Protein AF-A0A820JMI6-F1 (afdb_monomer)

Organism: NCBI:txid392033

Radius of gyration: 24.52 Å; Cα contacts (8 Å, |Δi|>4): 53; chains: 1; bounding box: 56×33×86 Å

Secondary structure (DSSP, 8-state):
-----------HHHHHHHHHHHHHHHHHHHHHHHHHHHHHHT-HHHHHHHHHHHHSSTTTTSSS-TTS-TTT-S-HHHHHHHHHHHHHHHHHHHHHHSSSHHHHHHHHHHHHHHHHHHHHHHHHHHHHHHHHHHHHHHHHHHHHHHSPP---SSS----

Structure (mmCIF, N/CA/C/O backbone):
data_AF-A0A820JMI6-F1
#
_entry.id   AF-A0A820JMI6-F1
#
loop_
_atom_site.group_PDB
_atom_site.id
_atom_site.type_symbol
_atom_site.label_atom_id
_atom_site.label_alt_id
_atom_site.label_comp_id
_atom_site.label_asym_id
_atom_site.label_entity_id
_atom_site.label_seq_id
_atom_site.pdbx_PDB_ins_code
_atom_site.Cartn_x
_atom_site.Cartn_y
_atom_site.Cartn_z
_atom_site.occupancy
_atom_site.B_iso_or_equiv
_atom_site.auth_seq_id
_atom_site.auth_comp_id
_atom_site.auth_asym_id
_atom_site.auth_atom_id
_atom_site.pdbx_PDB_model_num
ATOM 1 N N . VAL A 1 1 ? 1.369 -9.834 26.278 1.00 35.47 1 VAL A N 1
ATOM 2 C CA . VAL A 1 1 ? 2.290 -10.773 25.604 1.00 35.47 1 VAL A CA 1
ATOM 3 C C . VAL A 1 1 ? 3.466 -9.942 25.129 1.00 35.47 1 VAL A C 1
ATOM 5 O O . VAL A 1 1 ? 3.288 -9.126 24.237 1.00 35.47 1 VAL A O 1
ATOM 8 N N . ASN A 1 2 ? 4.589 -10.024 25.844 1.00 41.88 2 ASN A N 1
ATOM 9 C CA . ASN A 1 2 ? 5.818 -9.293 25.540 1.00 41.88 2 ASN A CA 1
ATOM 10 C C . ASN A 1 2 ? 6.678 -10.186 24.644 1.00 41.88 2 ASN A C 1
ATOM 12 O O . ASN A 1 2 ? 7.496 -10.948 25.151 1.00 41.88 2 ASN A O 1
ATOM 16 N N . GLU A 1 3 ? 6.452 -10.137 23.335 1.00 35.41 3 GLU A N 1
ATOM 17 C CA . GLU A 1 3 ? 7.405 -10.696 22.378 1.00 35.41 3 GLU A CA 1
ATOM 18 C C . GLU A 1 3 ? 8.450 -9.626 22.036 1.00 35.41 3 GLU A C 1
ATOM 20 O O . GLU A 1 3 ? 8.090 -8.458 21.848 1.00 35.41 3 GLU A O 1
ATOM 25 N N . PRO A 1 4 ? 9.748 -9.976 21.997 1.00 38.25 4 PRO A N 1
ATOM 26 C CA . PRO A 1 4 ? 10.779 -9.045 21.574 1.00 38.25 4 PRO A CA 1
ATOM 27 C C . PRO A 1 4 ? 10.515 -8.644 20.121 1.00 38.25 4 PRO A C 1
ATOM 29 O O . PRO A 1 4 ? 10.333 -9.495 19.253 1.00 38.25 4 PRO A O 1
ATOM 32 N N . LEU A 1 5 ? 10.498 -7.334 19.868 1.00 39.47 5 LEU A N 1
ATOM 33 C CA . LEU A 1 5 ? 10.429 -6.755 18.529 1.00 39.47 5 LEU A CA 1
ATOM 34 C C . LEU A 1 5 ? 11.643 -7.239 17.726 1.00 39.47 5 LEU A C 1
ATOM 36 O O . LEU A 1 5 ? 12.725 -6.658 17.815 1.00 39.47 5 LEU A O 1
ATOM 40 N N . ILE A 1 6 ? 11.476 -8.306 16.945 1.00 42.97 6 ILE A N 1
ATOM 41 C CA . ILE A 1 6 ? 12.418 -8.657 15.885 1.00 42.97 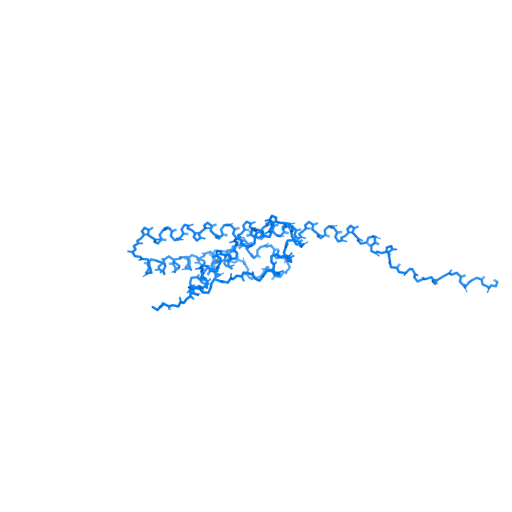6 ILE A CA 1
ATOM 42 C C . ILE A 1 6 ? 12.243 -7.571 14.830 1.00 42.97 6 ILE A C 1
ATOM 44 O O . ILE A 1 6 ? 11.337 -7.633 14.006 1.00 42.97 6 ILE A O 1
ATOM 48 N N . ILE A 1 7 ? 13.065 -6.526 14.911 1.00 45.56 7 ILE A N 1
ATOM 49 C CA . ILE A 1 7 ? 13.208 -5.551 13.833 1.00 45.56 7 ILE A CA 1
ATOM 50 C C . ILE A 1 7 ? 13.792 -6.347 12.663 1.00 45.56 7 ILE A C 1
ATOM 52 O O . ILE A 1 7 ? 14.927 -6.819 12.791 1.00 45.56 7 ILE A O 1
ATOM 56 N N . PRO A 1 8 ? 13.070 -6.549 11.548 1.00 49.84 8 PRO A N 1
ATOM 57 C CA . PRO A 1 8 ? 13.671 -7.160 10.381 1.00 49.84 8 PRO A CA 1
ATOM 58 C C . PRO A 1 8 ? 14.707 -6.156 9.884 1.00 49.84 8 PRO A C 1
ATOM 60 O O . PRO A 1 8 ? 14.383 -5.096 9.358 1.00 49.84 8 PRO A O 1
ATOM 63 N N . VAL A 1 9 ? 15.983 -6.433 10.132 1.00 52.75 9 VAL A N 1
ATOM 64 C CA . VAL A 1 9 ? 17.047 -5.710 9.447 1.00 52.75 9 VAL A CA 1
ATOM 65 C C . VAL A 1 9 ? 16.964 -6.204 8.005 1.00 52.75 9 VAL A C 1
ATOM 67 O O . VAL A 1 9 ? 17.171 -7.401 7.785 1.00 52.75 9 VAL A O 1
ATOM 70 N N . PRO A 1 10 ? 16.618 -5.352 7.022 1.00 57.59 10 PRO A N 1
ATOM 71 C CA . PRO A 1 10 ? 16.649 -5.778 5.636 1.00 57.59 10 PRO A CA 1
ATOM 72 C C . PRO A 1 10 ? 18.071 -6.273 5.371 1.00 57.59 10 PRO A C 1
ATOM 74 O O . PRO A 1 10 ? 19.021 -5.572 5.740 1.00 57.59 10 PRO A O 1
ATOM 77 N N . PRO A 1 11 ? 18.246 -7.489 4.824 1.00 63.56 11 PRO A N 1
ATOM 78 C CA . PRO A 1 11 ? 19.570 -8.063 4.675 1.00 63.56 11 PRO A CA 1
ATOM 79 C C . PRO A 1 11 ? 20.427 -7.062 3.903 1.00 63.56 11 PRO A C 1
ATOM 81 O O . PRO A 1 11 ? 19.981 -6.541 2.884 1.00 63.56 11 PRO A O 1
ATOM 84 N N . ILE A 1 12 ? 21.628 -6.755 4.401 1.00 62.31 12 ILE A N 1
ATOM 85 C CA . ILE A 1 12 ? 22.544 -5.746 3.827 1.00 62.31 12 ILE A CA 1
ATOM 86 C C . ILE A 1 12 ? 22.691 -5.932 2.304 1.00 62.31 12 ILE A C 1
ATOM 88 O O . ILE A 1 12 ? 22.721 -4.964 1.545 1.00 62.31 12 ILE A O 1
ATOM 92 N N . ASN A 1 13 ? 22.643 -7.185 1.853 1.00 67.50 13 ASN A N 1
ATOM 93 C CA . ASN A 1 13 ? 22.692 -7.583 0.449 1.00 67.50 13 ASN A CA 1
ATOM 94 C C . ASN A 1 13 ? 21.520 -7.046 -0.396 1.00 67.50 13 ASN A C 1
ATOM 96 O O . ASN A 1 13 ? 21.706 -6.771 -1.577 1.00 67.50 13 ASN A O 1
ATOM 100 N N . LEU A 1 14 ? 20.329 -6.865 0.182 1.00 68.69 14 LEU A N 1
ATOM 101 C CA . LEU A 1 14 ? 19.143 -6.336 -0.499 1.00 68.69 14 LEU A CA 1
ATOM 102 C C . LEU A 1 14 ? 19.307 -4.850 -0.829 1.00 68.69 14 LEU A C 1
ATOM 104 O O . LEU A 1 14 ? 19.027 -4.438 -1.948 1.00 68.69 14 LEU A O 1
ATOM 108 N N . VAL A 1 15 ? 19.806 -4.059 0.126 1.00 71.56 15 VAL A N 1
ATOM 109 C CA . VAL A 1 15 ? 20.026 -2.616 -0.062 1.00 71.56 15 VAL A CA 1
ATOM 110 C C . VAL A 1 15 ? 21.100 -2.377 -1.119 1.00 71.56 15 VAL A C 1
ATOM 112 O O . VAL A 1 15 ? 20.908 -1.553 -2.010 1.00 71.56 15 VAL A O 1
ATOM 115 N N . VAL A 1 16 ? 22.195 -3.138 -1.062 1.00 75.50 16 VAL A N 1
ATOM 116 C CA . VAL A 1 16 ? 23.271 -3.085 -2.063 1.00 75.50 16 VAL A CA 1
ATOM 117 C C . VAL A 1 16 ? 22.749 -3.483 -3.446 1.00 75.50 16 VAL A C 1
ATOM 119 O O . VAL A 1 16 ? 22.980 -2.768 -4.416 1.00 75.50 16 VAL A O 1
ATOM 122 N N . SER A 1 17 ? 21.980 -4.572 -3.537 1.00 78.25 17 SER A N 1
ATOM 123 C CA . SER A 1 17 ? 21.410 -5.036 -4.809 1.00 78.25 17 SER A CA 1
ATOM 124 C C . SER A 1 17 ? 20.453 -4.012 -5.415 1.00 78.25 17 SER A C 1
ATOM 126 O O . SER A 1 17 ? 20.558 -3.696 -6.595 1.00 78.25 17 SER A O 1
ATOM 128 N N . TRP A 1 18 ? 19.545 -3.449 -4.615 1.00 78.88 18 TRP A N 1
ATOM 129 C CA . TRP A 1 18 ? 18.629 -2.412 -5.088 1.00 78.88 18 TRP A CA 1
ATOM 130 C C . TRP A 1 18 ? 19.369 -1.159 -5.526 1.00 78.88 18 TRP A C 1
ATOM 132 O O . TRP A 1 18 ? 19.045 -0.615 -6.575 1.00 78.88 18 TRP A O 1
ATOM 142 N N . THR A 1 19 ? 20.396 -0.744 -4.785 1.00 81.56 19 THR A N 1
ATOM 143 C CA . THR A 1 19 ? 21.169 0.457 -5.123 1.00 81.56 19 THR A CA 1
ATOM 144 C C . THR A 1 19 ? 21.888 0.292 -6.456 1.00 81.56 19 THR A C 1
ATOM 146 O O . THR A 1 19 ? 21.884 1.214 -7.267 1.00 81.56 19 THR A O 1
ATOM 149 N N . ASN A 1 20 ? 22.437 -0.897 -6.710 1.00 78.94 20 ASN A N 1
ATOM 150 C CA . ASN A 1 20 ? 23.115 -1.208 -7.965 1.00 78.94 20 ASN A CA 1
ATOM 151 C C . ASN A 1 20 ? 22.156 -1.267 -9.163 1.00 78.94 20 ASN A C 1
ATOM 153 O O . ASN A 1 20 ? 22.565 -0.943 -10.272 1.00 78.94 20 ASN A O 1
ATOM 157 N N . ILE A 1 21 ? 20.904 -1.689 -8.953 1.00 77.75 21 ILE A N 1
ATOM 158 C CA . ILE A 1 21 ? 19.931 -1.900 -10.037 1.00 77.75 21 ILE A CA 1
ATOM 159 C C . ILE A 1 21 ? 19.083 -0.650 -10.294 1.00 77.75 21 ILE A C 1
ATOM 161 O O . ILE A 1 21 ? 18.843 -0.306 -11.440 1.00 77.75 21 ILE A O 1
ATOM 165 N N . LEU A 1 22 ? 18.603 0.011 -9.240 1.00 77.69 22 LEU A N 1
ATOM 166 C CA . LEU A 1 22 ? 17.586 1.068 -9.298 1.00 77.69 22 LEU A CA 1
ATOM 167 C C . LEU A 1 22 ? 18.138 2.457 -8.938 1.00 77.69 22 LEU A C 1
ATOM 169 O O . LEU A 1 22 ? 17.403 3.444 -8.972 1.00 77.69 22 LEU A O 1
ATOM 173 N N . GLY A 1 23 ? 19.409 2.537 -8.540 1.00 82.75 23 GLY A N 1
ATOM 174 C CA . GLY A 1 23 ? 20.021 3.746 -8.000 1.00 82.75 23 GLY A CA 1
ATOM 175 C C . GLY A 1 23 ? 19.684 3.999 -6.525 1.00 82.75 23 GLY A C 1
ATOM 176 O O . GLY A 1 23 ? 18.805 3.371 -5.923 1.00 82.75 23 GLY A O 1
ATOM 177 N N . ILE A 1 24 ? 20.412 4.945 -5.927 1.00 82.12 24 ILE A N 1
ATOM 178 C CA . ILE A 1 24 ? 20.352 5.262 -4.488 1.00 82.12 24 ILE A CA 1
ATOM 179 C C . ILE A 1 24 ? 18.962 5.782 -4.095 1.00 82.12 24 ILE A C 1
ATOM 181 O O . ILE A 1 24 ? 18.353 5.271 -3.156 1.00 82.12 24 ILE A O 1
ATOM 185 N N . GLU A 1 25 ? 18.417 6.738 -4.852 1.00 80.50 25 GLU A N 1
ATOM 186 C CA . GLU A 1 25 ? 17.148 7.400 -4.521 1.00 80.50 25 GLU A CA 1
ATOM 187 C C . GLU A 1 25 ? 15.962 6.418 -4.475 1.00 80.50 25 GLU A C 1
ATOM 189 O O . GLU A 1 25 ? 15.176 6.408 -3.523 1.00 80.50 25 GLU A O 1
ATOM 194 N N . MET A 1 26 ? 15.834 5.545 -5.479 1.00 81.06 26 MET A N 1
ATOM 195 C CA . MET A 1 26 ? 14.748 4.561 -5.524 1.00 81.06 26 MET A CA 1
ATOM 196 C C . MET A 1 26 ? 14.887 3.525 -4.402 1.00 81.06 26 MET A C 1
ATOM 198 O O . MET A 1 26 ? 13.898 3.133 -3.777 1.00 81.06 26 MET A O 1
ATOM 202 N N . SER A 1 27 ? 16.121 3.119 -4.109 1.00 82.44 27 SER A N 1
ATOM 203 C CA . SER A 1 27 ? 16.432 2.144 -3.063 1.00 82.44 27 SER A CA 1
ATOM 204 C C . SER A 1 27 ? 16.074 2.658 -1.673 1.00 82.44 27 SER A C 1
ATOM 206 O O . SER A 1 27 ? 15.468 1.929 -0.885 1.00 82.44 27 SER A O 1
ATOM 208 N N . GLU A 1 28 ? 16.354 3.929 -1.381 1.00 83.06 28 GLU A N 1
ATOM 209 C CA . GLU A 1 28 ? 15.946 4.570 -0.128 1.00 83.06 28 GLU A CA 1
ATOM 210 C C . GLU A 1 28 ? 14.421 4.618 0.025 1.00 83.06 28 GLU A C 1
ATOM 212 O O . GLU A 1 28 ? 13.882 4.338 1.104 1.00 83.06 28 GLU A O 1
ATOM 217 N N . ARG A 1 29 ? 13.697 4.922 -1.059 1.00 82.00 29 ARG A N 1
ATOM 218 C CA . ARG A 1 29 ? 12.227 4.950 -1.055 1.00 82.00 29 ARG A CA 1
ATOM 219 C C . ARG A 1 29 ? 11.627 3.558 -0.833 1.00 82.00 29 ARG A C 1
ATOM 221 O O . ARG A 1 29 ? 10.688 3.412 -0.046 1.00 82.00 29 ARG A O 1
ATOM 228 N N . LEU A 1 30 ? 12.190 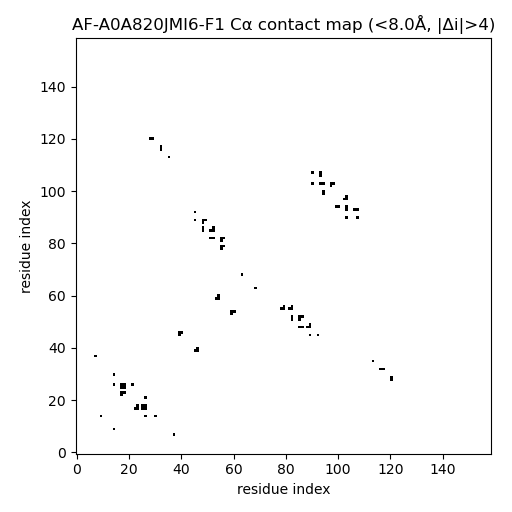2.524 -1.459 1.00 82.44 30 LEU A N 1
ATOM 229 C CA . LEU A 1 30 ? 11.789 1.129 -1.245 1.00 82.44 30 LEU A CA 1
ATOM 230 C C . LEU A 1 30 ? 12.071 0.662 0.185 1.00 82.44 30 LEU A C 1
ATOM 232 O O . LEU A 1 30 ? 11.211 0.051 0.821 1.00 82.44 30 LEU A O 1
ATOM 236 N N . LEU A 1 31 ? 13.234 1.019 0.730 1.00 83.12 31 LEU A N 1
ATOM 237 C CA . LEU A 1 31 ? 13.597 0.725 2.113 1.00 83.12 31 LEU A CA 1
ATOM 238 C C . LEU A 1 31 ? 12.620 1.378 3.100 1.00 83.12 31 LEU A C 1
ATOM 240 O O . LEU A 1 31 ? 12.161 0.740 4.050 1.00 83.12 31 LEU A O 1
ATOM 244 N N . LYS A 1 32 ? 12.259 2.643 2.858 1.00 81.75 32 LYS A N 1
ATOM 245 C CA . LYS A 1 32 ? 11.260 3.363 3.654 1.00 81.75 32 LYS A CA 1
ATOM 246 C C . LYS A 1 32 ? 9.888 2.696 3.567 1.00 81.75 32 LYS A C 1
ATOM 248 O O . LYS A 1 32 ? 9.236 2.548 4.596 1.00 81.75 32 LYS A O 1
ATOM 253 N N . ARG A 1 33 ? 9.460 2.254 2.378 1.00 80.25 33 ARG A N 1
ATOM 254 C CA . ARG A 1 33 ? 8.209 1.498 2.204 1.00 80.25 33 ARG A CA 1
ATOM 255 C C 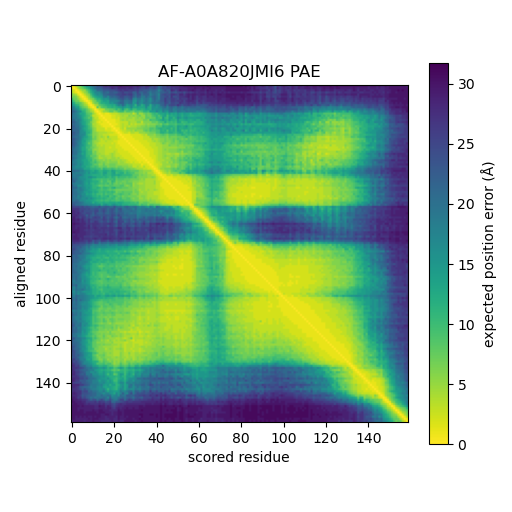. ARG A 1 33 ? 8.215 0.206 3.025 1.00 80.25 33 ARG A C 1
ATOM 257 O O . ARG A 1 33 ? 7.247 -0.029 3.744 1.00 80.25 33 ARG A O 1
ATOM 264 N N . ASN A 1 34 ? 9.285 -0.589 2.963 1.00 77.94 34 ASN A N 1
ATOM 265 C CA . ASN A 1 34 ? 9.391 -1.846 3.713 1.00 77.94 34 ASN A CA 1
ATOM 266 C C . ASN A 1 34 ? 9.291 -1.625 5.223 1.00 77.94 34 ASN A C 1
ATOM 268 O O . ASN A 1 34 ? 8.460 -2.254 5.870 1.00 77.94 34 ASN A O 1
ATOM 272 N N . LYS A 1 35 ? 10.029 -0.646 5.759 1.00 78.81 35 LYS A N 1
ATOM 273 C CA . LYS A 1 35 ? 9.951 -0.276 7.182 1.00 78.81 35 LYS A CA 1
ATOM 274 C C . LYS A 1 35 ? 8.546 0.125 7.628 1.00 78.81 35 LYS A C 1
ATOM 276 O O . LYS A 1 35 ? 8.214 -0.017 8.801 1.00 78.81 35 LYS A O 1
ATOM 281 N N . ILE A 1 36 ? 7.734 0.683 6.729 1.00 73.00 36 ILE A N 1
ATOM 282 C CA . ILE A 1 36 ? 6.343 1.018 7.042 1.00 73.00 36 ILE A CA 1
ATOM 283 C C . ILE A 1 36 ? 5.463 -0.235 6.980 1.00 73.00 36 ILE A C 1
ATOM 285 O O . ILE A 1 36 ? 4.674 -0.443 7.893 1.00 73.00 36 ILE A O 1
ATOM 289 N N . ILE A 1 37 ? 5.619 -1.096 5.966 1.00 72.69 37 ILE A N 1
ATOM 290 C CA . ILE A 1 37 ? 4.878 -2.368 5.858 1.00 72.69 37 ILE A CA 1
ATOM 291 C C . ILE A 1 37 ? 5.108 -3.240 7.093 1.00 72.69 37 ILE A C 1
ATOM 293 O O . ILE A 1 37 ? 4.150 -3.777 7.644 1.00 72.69 37 ILE A O 1
ATOM 297 N N . GLU A 1 38 ? 6.351 -3.331 7.562 1.00 73.56 38 GLU A N 1
ATOM 298 C CA . GLU A 1 38 ? 6.734 -4.106 8.745 1.00 73.56 38 GLU A CA 1
ATOM 299 C C . GLU A 1 38 ? 5.951 -3.711 10.002 1.00 73.56 38 GLU A C 1
ATOM 301 O O . GLU A 1 38 ? 5.631 -4.570 10.818 1.00 73.56 38 GLU A O 1
ATOM 306 N N . GLN A 1 39 ? 5.542 -2.445 10.129 1.00 71.75 39 GLN A N 1
ATOM 307 C CA . GLN A 1 39 ? 4.726 -1.979 11.260 1.00 71.75 39 GLN A CA 1
ATOM 308 C C . GLN A 1 39 ? 3.315 -2.578 11.257 1.00 71.75 39 GLN A C 1
ATOM 310 O O . GLN A 1 39 ? 2.679 -2.650 12.307 1.00 71.75 39 GLN A O 1
ATOM 315 N N . TYR A 1 40 ? 2.828 -3.015 10.095 1.00 68.19 40 TYR A N 1
ATOM 316 C CA . TYR A 1 40 ? 1.504 -3.606 9.919 1.00 68.19 40 TYR A CA 1
ATOM 317 C C . TYR A 1 40 ? 1.537 -5.139 9.826 1.00 68.19 40 TYR A C 1
ATOM 319 O O . TYR A 1 40 ? 0.480 -5.758 9.913 1.00 68.19 40 TYR A O 1
ATOM 327 N N . ILE A 1 41 ? 2.718 -5.768 9.711 1.00 65.75 41 ILE A N 1
ATOM 328 C CA . ILE A 1 41 ? 2.869 -7.241 9.708 1.00 65.75 41 ILE A CA 1
ATOM 329 C C . ILE A 1 41 ? 2.335 -7.857 11.008 1.00 65.75 41 ILE A C 1
ATOM 331 O O . ILE A 1 41 ? 1.778 -8.953 10.994 1.00 65.75 41 ILE A O 1
ATOM 335 N N . PHE A 1 42 ? 2.449 -7.131 12.122 1.00 69.00 42 PHE A N 1
ATOM 336 C CA . PHE A 1 42 ? 2.001 -7.591 13.436 1.00 69.00 42 PHE A CA 1
ATOM 337 C C . PHE A 1 42 ? 0.472 -7.672 13.579 1.00 69.00 42 PHE A C 1
ATOM 339 O O . PHE A 1 42 ? -0.010 -8.343 14.491 1.00 69.00 42 PHE A O 1
ATOM 346 N N . ASP A 1 43 ? -0.298 -7.038 12.685 1.00 80.56 43 ASP A N 1
ATOM 347 C CA . ASP A 1 43 ? -1.751 -7.211 12.615 1.00 80.56 43 ASP A CA 1
ATOM 348 C C . ASP A 1 43 ? -2.161 -7.791 11.246 1.00 80.56 43 ASP A C 1
ATOM 350 O O . ASP A 1 43 ? -2.463 -7.054 10.296 1.00 80.56 43 ASP A O 1
ATOM 354 N N . PRO A 1 44 ? -2.204 -9.132 11.120 1.00 82.75 44 PRO A N 1
ATOM 355 C CA . PRO A 1 44 ? -2.504 -9.788 9.853 1.00 82.75 44 PRO A CA 1
ATOM 356 C C . PRO A 1 44 ? -3.934 -9.522 9.369 1.00 82.75 44 PRO A C 1
ATOM 358 O O . PRO A 1 44 ? -4.215 -9.716 8.187 1.00 82.75 44 PRO A O 1
ATOM 361 N N . VAL A 1 45 ? -4.851 -9.095 10.245 1.00 87.81 45 VAL A N 1
ATOM 362 C CA . VAL A 1 45 ? -6.223 -8.758 9.845 1.00 87.81 45 VAL A CA 1
ATOM 363 C C . VAL A 1 45 ? -6.229 -7.422 9.118 1.00 87.81 45 VAL A C 1
ATOM 365 O O . VAL A 1 45 ? -6.779 -7.339 8.021 1.00 87.81 45 VAL A O 1
ATOM 368 N N . ILE A 1 46 ? -5.561 -6.408 9.677 1.00 86.62 46 ILE A N 1
ATOM 369 C CA . ILE A 1 46 ? -5.410 -5.097 9.030 1.00 86.62 46 ILE A CA 1
ATOM 370 C C . ILE A 1 46 ? -4.760 -5.262 7.657 1.00 86.62 46 ILE A C 1
ATOM 372 O O . ILE A 1 46 ? -5.288 -4.755 6.667 1.00 86.62 46 ILE A O 1
ATOM 376 N N . LEU A 1 47 ? -3.672 -6.034 7.576 1.00 85.25 47 LEU A N 1
ATOM 377 C CA . LEU A 1 47 ? -2.973 -6.278 6.317 1.00 85.25 47 LEU A CA 1
ATOM 378 C C . LEU A 1 47 ? -3.879 -6.942 5.267 1.00 85.25 47 LEU A C 1
ATOM 380 O O . LEU A 1 47 ? -3.943 -6.471 4.133 1.00 85.25 47 LEU A O 1
ATOM 384 N N . LYS A 1 48 ? -4.621 -7.994 5.637 1.00 88.44 48 LYS A N 1
ATOM 385 C CA . LYS A 1 48 ? -5.555 -8.679 4.724 1.00 88.44 48 LYS A CA 1
ATOM 386 C C . LYS A 1 48 ? -6.636 -7.739 4.198 1.00 88.44 48 LYS A C 1
ATOM 388 O O . LYS A 1 48 ? -6.891 -7.722 2.998 1.00 88.44 48 LYS A O 1
ATOM 393 N N . VAL A 1 49 ? -7.250 -6.945 5.075 1.00 89.12 49 VAL A N 1
ATOM 394 C CA . VAL A 1 49 ? -8.310 -6.009 4.677 1.00 89.12 49 VAL A CA 1
ATOM 395 C C . VAL A 1 49 ? -7.757 -4.924 3.750 1.00 89.12 49 VAL A C 1
ATOM 397 O O . VAL A 1 49 ? -8.373 -4.630 2.728 1.00 89.12 49 VAL A O 1
ATOM 400 N N . ILE A 1 50 ? -6.566 -4.389 4.036 1.00 87.25 50 ILE A N 1
ATOM 401 C CA . ILE A 1 50 ? -5.883 -3.429 3.157 1.00 87.25 50 ILE A CA 1
ATOM 402 C C . ILE A 1 50 ? -5.618 -4.030 1.775 1.00 87.25 50 ILE A C 1
ATOM 404 O O . ILE A 1 50 ? -5.882 -3.373 0.772 1.00 87.25 50 ILE A O 1
ATOM 408 N N . LEU A 1 51 ? -5.112 -5.264 1.701 1.00 85.00 51 LEU A N 1
ATOM 409 C CA . LEU A 1 51 ? -4.830 -5.922 0.424 1.00 85.00 51 LEU A CA 1
ATOM 410 C C . LEU A 1 51 ? -6.101 -6.102 -0.412 1.00 85.00 51 LEU A C 1
ATOM 412 O O . LEU A 1 51 ? -6.077 -5.826 -1.607 1.00 85.00 51 LEU A O 1
ATOM 416 N N . ILE A 1 52 ? -7.220 -6.481 0.212 1.00 87.56 52 ILE A N 1
ATOM 417 C CA . ILE A 1 52 ? -8.515 -6.578 -0.477 1.00 87.56 52 ILE A CA 1
ATOM 418 C C . ILE A 1 52 ? -8.954 -5.204 -0.999 1.00 87.56 52 ILE A C 1
ATOM 420 O O . ILE A 1 52 ? -9.307 -5.080 -2.170 1.00 87.56 52 ILE A O 1
ATOM 424 N N . ILE A 1 53 ? -8.881 -4.155 -0.168 1.00 87.94 53 ILE A N 1
ATOM 425 C CA . ILE A 1 53 ? -9.203 -2.779 -0.586 1.00 87.94 53 ILE A CA 1
ATOM 426 C C . ILE A 1 53 ? -8.327 -2.354 -1.770 1.00 87.94 53 ILE A C 1
ATOM 428 O O . ILE A 1 53 ? -8.828 -1.723 -2.700 1.00 87.94 53 ILE A O 1
ATOM 432 N N . LEU A 1 54 ? -7.036 -2.698 -1.759 1.00 82.31 54 LEU A N 1
ATOM 433 C CA . LEU A 1 54 ? -6.087 -2.373 -2.825 1.00 82.31 54 LEU A CA 1
ATOM 434 C C . LEU A 1 54 ? -6.359 -3.139 -4.122 1.00 82.31 54 LEU A C 1
ATOM 436 O O . LEU A 1 54 ? -6.214 -2.553 -5.191 1.00 82.31 54 LEU A O 1
ATOM 440 N N . VAL A 1 55 ? -6.755 -4.410 -4.052 1.00 81.19 55 VAL A N 1
ATOM 441 C CA . VAL A 1 55 ? -7.145 -5.201 -5.233 1.00 81.19 55 VAL A CA 1
ATOM 442 C C . VAL A 1 55 ? -8.414 -4.630 -5.865 1.00 81.19 55 VAL A C 1
ATOM 444 O O . VAL A 1 55 ? -8.477 -4.460 -7.078 1.00 81.19 55 VAL A O 1
ATOM 447 N N . LEU A 1 56 ? -9.396 -4.254 -5.040 1.00 79.19 56 LEU A N 1
ATOM 448 C CA . LEU A 1 56 ? -10.640 -3.625 -5.496 1.00 79.19 56 LEU A CA 1
ATOM 449 C C . LEU A 1 56 ? -10.456 -2.150 -5.903 1.00 79.19 56 LEU A C 1
ATOM 451 O O . LEU A 1 56 ? -11.367 -1.546 -6.466 1.00 79.19 56 LEU A O 1
ATOM 455 N N . SER A 1 57 ? -9.290 -1.552 -5.639 1.00 77.06 57 SER A N 1
ATOM 456 C CA . SER A 1 57 ? -8.977 -0.194 -6.083 1.00 77.06 57 SER A CA 1
ATOM 457 C C . SER A 1 57 ? -8.618 -0.208 -7.566 1.00 77.06 57 SER A C 1
ATOM 459 O O . SER A 1 57 ? -7.629 -0.811 -7.981 1.00 77.06 57 SER A O 1
ATOM 461 N N . SER A 1 58 ? -9.388 0.529 -8.364 1.00 62.44 58 SER A N 1
ATOM 462 C CA . SER A 1 58 ? -9.311 0.562 -9.831 1.00 62.44 58 SER A CA 1
ATOM 463 C C . SER A 1 58 ? -7.928 0.876 -10.425 1.00 62.44 58 SER A C 1
ATOM 465 O O . SER A 1 58 ? -7.711 0.605 -11.600 1.00 62.44 58 SER A O 1
ATOM 467 N N . GLY A 1 59 ? -6.995 1.447 -9.656 1.00 59.00 59 GLY A N 1
ATOM 468 C CA . GLY A 1 59 ? -5.644 1.776 -10.125 1.00 59.00 59 GLY A CA 1
ATOM 469 C C . GLY A 1 59 ? -4.736 0.565 -10.375 1.00 59.00 59 GLY A C 1
ATOM 470 O O . GLY A 1 59 ? -3.907 0.626 -11.272 1.00 59.00 59 GLY A O 1
ATOM 471 N N . ASN A 1 60 ? -4.915 -0.543 -9.646 1.00 53.00 60 ASN A N 1
ATOM 472 C CA . ASN A 1 60 ? -4.012 -1.702 -9.739 1.00 53.00 60 ASN A CA 1
ATOM 473 C C . ASN A 1 60 ? -4.392 -2.701 -10.848 1.00 53.00 60 ASN A C 1
ATOM 475 O O . ASN A 1 60 ? -3.551 -3.485 -11.271 1.00 53.00 60 ASN A O 1
ATOM 479 N N . CYS A 1 61 ? -5.641 -2.684 -11.327 1.00 49.25 61 CYS A N 1
ATOM 480 C CA . CYS A 1 61 ? -6.131 -3.649 -12.324 1.00 49.25 61 CYS A CA 1
ATOM 481 C C . CYS A 1 61 ? -6.212 -3.086 -13.754 1.00 49.25 61 CYS A C 1
ATOM 483 O O . CYS A 1 61 ? -6.451 -3.842 -14.687 1.00 49.25 61 CYS A O 1
ATOM 485 N N . ARG A 1 62 ? -6.038 -1.769 -13.948 1.00 50.62 62 ARG A N 1
ATOM 486 C CA . ARG A 1 62 ? -6.269 -1.092 -15.243 1.00 50.62 62 ARG A CA 1
ATOM 487 C C . ARG A 1 62 ? -5.024 -0.906 -16.119 1.00 50.62 62 ARG A C 1
ATOM 489 O O . ARG A 1 62 ? -5.175 -0.513 -17.267 1.00 50.62 62 ARG A O 1
ATOM 496 N N . ASN A 1 63 ? -3.829 -1.181 -15.593 1.00 49.75 63 ASN A N 1
ATOM 497 C CA . ASN A 1 63 ? -2.554 -1.073 -16.323 1.00 49.75 63 ASN A CA 1
ATOM 498 C C . ASN A 1 63 ? -2.027 -2.421 -16.848 1.00 49.75 63 ASN A C 1
ATOM 500 O O . ASN A 1 63 ? -0.919 -2.479 -17.374 1.00 49.75 63 ASN A O 1
ATOM 504 N N . ILE A 1 64 ? -2.789 -3.504 -16.687 1.00 52.47 64 ILE A N 1
ATOM 505 C CA . ILE A 1 64 ? -2.443 -4.817 -17.238 1.00 52.47 64 ILE A CA 1
ATOM 506 C C . ILE A 1 64 ? -2.990 -4.853 -18.663 1.00 52.47 64 ILE A C 1
ATOM 508 O O . ILE A 1 64 ? -4.153 -4.507 -18.872 1.00 52.47 64 ILE A O 1
ATOM 512 N N . ASP A 1 65 ? -2.129 -5.199 -19.622 1.00 50.41 65 ASP A N 1
ATOM 513 C CA . ASP A 1 65 ? -2.399 -5.164 -21.058 1.00 50.41 65 ASP A CA 1
ATOM 514 C C . ASP A 1 65 ? -3.820 -5.633 -21.415 1.00 50.41 65 ASP A C 1
ATOM 516 O O . ASP A 1 65 ? -4.318 -6.657 -20.945 1.00 50.41 65 ASP A O 1
ATOM 520 N N . TYR A 1 66 ? -4.451 -4.833 -22.274 1.00 49.69 66 TYR A N 1
ATOM 521 C CA . TYR A 1 66 ? -5.875 -4.743 -22.631 1.00 49.69 66 TYR A CA 1
ATOM 522 C C . TYR A 1 66 ? -6.558 -6.032 -23.139 1.00 49.69 66 TYR A C 1
ATOM 524 O O . TYR A 1 66 ? -7.698 -5.976 -23.600 1.00 49.69 66 TYR A O 1
ATOM 532 N N . ILE A 1 67 ? -5.876 -7.178 -23.126 1.00 52.94 67 ILE A N 1
ATOM 533 C CA . ILE A 1 67 ? -6.286 -8.386 -23.849 1.00 52.94 67 ILE A CA 1
ATOM 534 C C . ILE A 1 67 ? -7.042 -9.376 -22.943 1.00 52.94 67 ILE A C 1
ATOM 536 O O . ILE A 1 67 ? -7.975 -10.005 -23.429 1.00 52.94 67 ILE A O 1
ATOM 540 N N . ASP A 1 68 ? -6.764 -9.429 -21.631 1.00 50.38 68 ASP A N 1
ATOM 541 C CA . ASP A 1 68 ? -7.342 -10.464 -20.740 1.00 50.38 68 ASP A CA 1
ATOM 542 C C . ASP A 1 68 ? -8.335 -9.966 -19.666 1.00 50.38 68 ASP A C 1
ATOM 544 O O . ASP A 1 68 ? -9.015 -10.772 -19.034 1.00 50.38 68 ASP A O 1
ATOM 548 N N . MET A 1 69 ? -8.479 -8.653 -19.445 1.00 51.88 69 MET A N 1
ATOM 549 C CA . MET A 1 69 ? -9.332 -8.118 -18.358 1.00 51.88 69 MET A CA 1
ATOM 550 C C . MET A 1 69 ? -10.744 -7.687 -18.781 1.00 51.88 69 MET A C 1
ATOM 552 O O . MET A 1 69 ? -11.56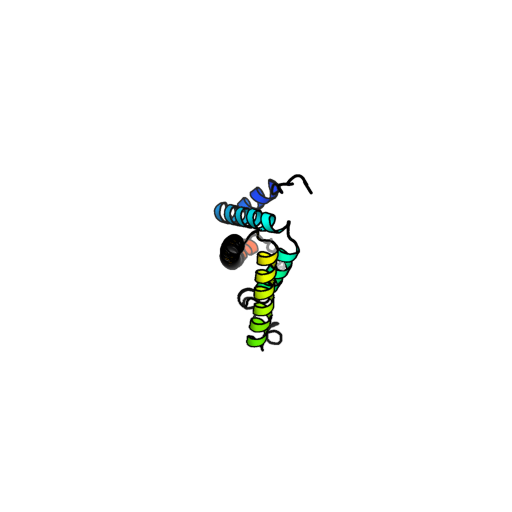6 -7.358 -17.921 1.00 51.88 69 MET A O 1
ATOM 556 N N . ASN A 1 70 ? -11.065 -7.737 -20.078 1.00 47.88 70 ASN A N 1
ATOM 557 C CA . ASN A 1 70 ? -12.324 -7.226 -20.645 1.00 47.88 70 ASN A CA 1
ATOM 558 C C . ASN A 1 70 ? -13.592 -8.005 -20.232 1.00 47.88 70 ASN A C 1
ATOM 560 O O . ASN A 1 70 ? -14.659 -7.722 -20.757 1.00 47.88 70 ASN A O 1
ATOM 564 N N . GLN A 1 71 ? -13.504 -8.982 -19.322 1.00 50.56 71 GLN A N 1
ATOM 565 C CA . GLN A 1 71 ? -14.671 -9.721 -18.812 1.00 50.56 71 GLN A CA 1
ATOM 566 C C . GLN A 1 71 ? -14.817 -9.711 -17.282 1.00 50.56 71 GLN A C 1
ATOM 568 O O . GLN A 1 71 ? -15.888 -10.031 -16.775 1.00 50.56 71 GLN A O 1
ATOM 573 N N . ILE A 1 72 ? -13.782 -9.336 -16.519 1.00 52.53 72 ILE A N 1
ATOM 574 C CA . ILE A 1 72 ? -13.830 -9.372 -15.042 1.00 52.53 72 ILE A CA 1
ATOM 575 C C . ILE A 1 72 ? -14.278 -8.017 -14.456 1.00 52.53 72 ILE A C 1
ATOM 577 O O . ILE A 1 72 ? -14.760 -7.953 -13.325 1.00 52.53 72 ILE A O 1
ATOM 581 N N . CYS A 1 73 ? -14.163 -6.924 -15.219 1.00 54.94 73 CYS A N 1
ATOM 582 C CA . CYS A 1 73 ? -14.310 -5.551 -14.720 1.00 54.94 73 CYS A CA 1
ATOM 583 C C . CYS A 1 73 ? -15.493 -4.746 -15.295 1.00 54.94 73 CYS A C 1
ATOM 585 O O . CYS A 1 73 ? -15.485 -3.519 -15.178 1.00 54.94 73 CYS A O 1
ATOM 587 N N . ASP A 1 74 ? -16.518 -5.389 -15.860 1.00 59.97 74 ASP A N 1
ATOM 588 C CA . ASP A 1 74 ? -17.653 -4.667 -16.463 1.00 59.97 74 ASP A CA 1
ATOM 589 C C . ASP A 1 74 ? -18.535 -3.935 -15.433 1.00 59.97 74 ASP A C 1
ATOM 591 O O . ASP A 1 74 ? -19.083 -2.873 -15.730 1.00 59.97 74 ASP A O 1
ATOM 595 N N . ASP A 1 75 ? -18.617 -4.424 -14.188 1.00 72.19 75 ASP A N 1
ATOM 596 C CA . ASP A 1 75 ? -19.409 -3.783 -13.128 1.00 72.19 75 ASP A CA 1
ATOM 597 C C . ASP A 1 75 ? -18.542 -3.040 -12.101 1.00 72.19 75 ASP A C 1
ATOM 599 O O . ASP A 1 75 ? -18.392 -3.419 -10.933 1.00 72.19 75 ASP A O 1
ATOM 603 N N . SER A 1 76 ? -17.968 -1.925 -12.553 1.00 74.50 76 SER A N 1
ATOM 604 C CA . SER A 1 76 ? -17.223 -0.998 -11.693 1.00 74.50 76 SER A CA 1
ATOM 605 C C . SER A 1 76 ? -18.007 -0.542 -10.454 1.00 74.50 76 SER A C 1
ATOM 607 O O . SER A 1 76 ? -17.409 -0.354 -9.393 1.00 74.50 76 SER A O 1
ATOM 609 N N . LEU A 1 77 ? -19.337 -0.411 -10.544 1.00 79.81 77 LEU A N 1
ATOM 610 C CA . LEU A 1 77 ? -20.177 0.021 -9.428 1.00 79.81 77 LEU A CA 1
ATOM 611 C C . LEU A 1 77 ? -20.206 -1.039 -8.320 1.00 79.81 77 LEU A C 1
ATOM 613 O O . LEU A 1 77 ? -20.045 -0.705 -7.143 1.00 79.81 77 LEU A O 1
ATOM 617 N N . SER A 1 78 ? -20.351 -2.313 -8.686 1.00 81.44 78 SER A N 1
ATOM 618 C CA . SER A 1 78 ? -20.278 -3.425 -7.734 1.00 81.44 78 SER A CA 1
ATOM 619 C C . SER A 1 78 ? -18.894 -3.564 -7.102 1.00 81.44 78 SER A C 1
ATOM 621 O O . SER A 1 78 ? -18.802 -3.839 -5.904 1.00 81.44 78 SER A O 1
ATOM 623 N N . ILE A 1 79 ? -17.821 -3.290 -7.851 1.00 82.00 79 ILE A N 1
ATOM 624 C CA . ILE A 1 79 ? -16.449 -3.273 -7.316 1.00 82.00 79 ILE A CA 1
ATOM 625 C C . ILE A 1 79 ? -16.291 -2.173 -6.256 1.00 82.00 79 ILE A C 1
ATOM 627 O O . ILE A 1 79 ? -15.818 -2.453 -5.153 1.00 82.00 79 ILE A O 1
ATOM 631 N N . PHE A 1 80 ? -16.750 -0.946 -6.529 1.00 82.88 80 PHE A N 1
ATOM 632 C CA . PHE A 1 80 ? -16.719 0.140 -5.540 1.00 82.88 80 PHE A CA 1
ATOM 633 C C . PHE A 1 80 ? -17.594 -0.160 -4.322 1.00 82.88 80 PHE A C 1
ATOM 635 O O . PHE A 1 80 ? -17.217 0.131 -3.186 1.00 82.88 80 PHE A O 1
ATOM 642 N N . ARG A 1 81 ? -18.754 -0.789 -4.528 1.00 86.00 81 ARG A N 1
ATOM 643 C CA . ARG A 1 81 ? -19.620 -1.207 -3.424 1.00 86.00 81 ARG A CA 1
ATOM 644 C C . ARG A 1 81 ? -18.934 -2.245 -2.537 1.00 86.00 81 ARG A C 1
ATOM 646 O O . ARG A 1 81 ? -18.964 -2.101 -1.317 1.00 86.00 81 ARG A O 1
ATOM 653 N N . ALA A 1 82 ? -18.293 -3.250 -3.131 1.00 87.56 82 ALA A N 1
ATOM 654 C CA . ALA A 1 82 ? -17.505 -4.237 -2.400 1.00 87.56 82 ALA A CA 1
ATOM 655 C C . ALA A 1 82 ? -16.344 -3.571 -1.648 1.00 87.56 82 ALA A C 1
ATOM 657 O O . ALA A 1 82 ? -16.151 -3.831 -0.462 1.00 87.56 82 ALA A O 1
ATOM 658 N N . GLN A 1 83 ? -15.625 -2.647 -2.292 1.00 90.06 83 GLN A N 1
ATOM 659 C CA . GLN A 1 83 ? -14.548 -1.888 -1.660 1.00 90.06 83 GLN A CA 1
ATOM 660 C C . GLN A 1 83 ? -15.038 -1.138 -0.414 1.00 90.06 83 GLN A C 1
ATOM 662 O O . GLN A 1 83 ? -14.409 -1.231 0.640 1.00 90.06 83 GLN A O 1
ATOM 667 N N . ASN A 1 84 ? -16.183 -0.454 -0.501 1.00 91.00 84 ASN A N 1
ATOM 668 C CA . ASN A 1 84 ? -16.756 0.297 0.617 1.00 91.00 84 ASN A CA 1
ATOM 669 C C . ASN A 1 84 ? -17.085 -0.591 1.823 1.00 91.00 84 ASN A C 1
ATOM 671 O O . ASN A 1 84 ? -16.849 -0.178 2.956 1.00 91.00 84 ASN A O 1
ATOM 675 N N . ILE A 1 85 ? -17.548 -1.825 1.597 1.00 94.38 85 ILE A N 1
ATOM 676 C CA . ILE A 1 85 ? -17.781 -2.797 2.678 1.00 94.38 85 ILE A CA 1
ATOM 677 C C . ILE A 1 85 ? -16.476 -3.078 3.433 1.00 94.38 85 ILE A C 1
ATOM 679 O O . ILE A 1 85 ? -16.454 -3.077 4.665 1.00 94.38 85 ILE A O 1
ATOM 683 N N . TYR A 1 86 ? -15.368 -3.278 2.716 1.00 93.06 86 TYR A N 1
ATOM 684 C CA . TYR A 1 86 ? -14.071 -3.532 3.345 1.00 93.06 86 TYR A CA 1
ATOM 685 C C . TYR A 1 86 ? -13.474 -2.287 4.010 1.00 93.06 86 TYR A C 1
ATOM 687 O O . TYR A 1 86 ? -12.839 -2.411 5.056 1.00 93.06 86 TYR A O 1
ATOM 695 N N . VAL A 1 87 ? -13.712 -1.091 3.465 1.00 93.00 87 VAL A N 1
ATOM 696 C CA . VAL A 1 87 ? -13.333 0.177 4.113 1.00 93.00 87 VAL A CA 1
ATOM 697 C C . VAL A 1 87 ? -14.093 0.360 5.430 1.00 93.00 87 VAL A C 1
ATOM 699 O O . VAL A 1 87 ? -13.492 0.710 6.446 1.00 93.00 87 VAL A O 1
ATOM 702 N N . GLU A 1 88 ? -15.393 0.064 5.453 1.00 95.00 88 GLU A N 1
ATOM 703 C CA . GLU A 1 88 ? -16.198 0.119 6.675 1.00 95.00 88 GLU A CA 1
ATOM 704 C C . GLU A 1 88 ? -15.744 -0.933 7.699 1.00 95.00 88 GLU A C 1
ATOM 706 O O . GLU A 1 88 ? -15.629 -0.638 8.892 1.00 95.00 88 GLU A O 1
ATOM 711 N N . LEU A 1 89 ? -15.426 -2.150 7.244 1.00 94.81 89 LEU A N 1
ATOM 712 C CA . LEU A 1 89 ? -14.873 -3.204 8.094 1.00 94.81 89 LEU A CA 1
ATOM 713 C C . LEU A 1 89 ? -13.541 -2.775 8.722 1.00 94.81 89 LEU A C 1
ATOM 715 O O . LEU A 1 89 ? -13.347 -2.953 9.924 1.00 94.81 89 LEU A O 1
ATOM 719 N N . LEU A 1 90 ? -12.649 -2.174 7.930 1.00 93.06 90 LEU A N 1
ATOM 720 C CA . LEU A 1 90 ? -11.377 -1.635 8.402 1.00 93.06 90 LEU A CA 1
ATOM 721 C C . LEU A 1 90 ? -11.595 -0.561 9.471 1.00 93.06 90 LEU A C 1
ATOM 723 O O . LEU A 1 90 ? -10.947 -0.595 10.517 1.00 93.06 90 LEU A O 1
ATOM 727 N N . TRP A 1 91 ? -12.531 0.361 9.238 1.00 94.88 91 TRP A N 1
ATOM 728 C CA . TRP A 1 91 ? -12.874 1.403 10.203 1.00 94.88 91 TRP A CA 1
ATOM 729 C C . TRP A 1 91 ? -13.368 0.818 11.529 1.00 94.88 91 TRP A C 1
ATOM 731 O O . TRP A 1 91 ? -12.821 1.140 12.586 1.00 94.88 91 TRP A O 1
ATOM 741 N N . LYS A 1 92 ? -14.348 -0.094 11.481 1.00 94.94 92 LYS A N 1
ATOM 742 C CA . LYS A 1 92 ? -14.886 -0.767 12.676 1.00 94.94 92 LYS 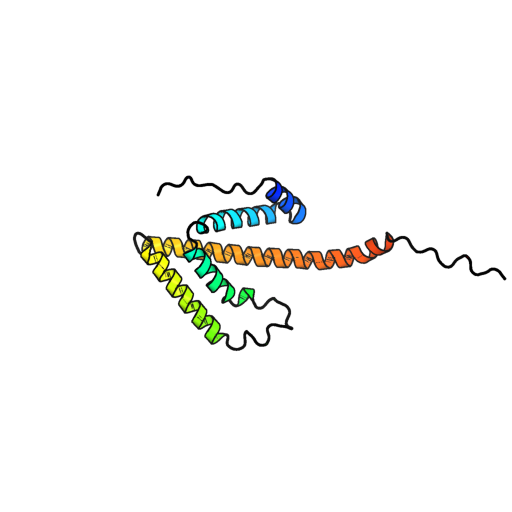A CA 1
ATOM 743 C C . LYS A 1 92 ? -13.800 -1.530 13.429 1.00 94.94 92 LYS A C 1
ATOM 745 O O . LYS A 1 92 ? -13.744 -1.474 14.657 1.00 94.94 92 LYS A O 1
ATOM 750 N N . TYR A 1 93 ? -12.911 -2.198 12.699 1.00 93.50 93 TYR A N 1
ATOM 751 C CA . TYR A 1 93 ? -11.794 -2.928 13.281 1.00 93.50 93 TYR A CA 1
ATOM 752 C C . TYR A 1 93 ? -10.827 -2.002 14.027 1.00 93.50 93 TYR A C 1
ATOM 754 O O . TYR A 1 93 ? -10.547 -2.224 15.206 1.00 93.50 93 TYR A O 1
ATOM 762 N N . ILE A 1 94 ? -10.368 -0.929 13.376 1.00 91.81 94 ILE A N 1
ATOM 763 C CA . ILE A 1 94 ? -9.461 0.056 13.980 1.00 91.81 94 ILE A CA 1
ATOM 764 C C . ILE A 1 94 ? -10.110 0.690 15.211 1.00 91.81 94 ILE A C 1
ATOM 766 O O . ILE A 1 94 ? -9.452 0.826 16.244 1.00 91.81 94 ILE A O 1
ATOM 770 N N . LEU A 1 95 ? -11.394 1.048 15.126 1.00 93.81 95 LEU A N 1
ATOM 771 C CA . LEU A 1 95 ? -12.128 1.637 16.241 1.00 93.81 95 LEU A CA 1
ATOM 772 C C . LEU A 1 95 ? -12.198 0.676 17.435 1.00 93.81 95 LEU A C 1
ATOM 774 O O . LEU A 1 95 ? -11.925 1.095 18.555 1.00 93.81 95 LEU A O 1
ATOM 778 N N . SER A 1 96 ? -12.460 -0.615 17.195 1.00 93.69 96 SER A N 1
ATOM 779 C CA . SER A 1 96 ? -12.529 -1.642 18.249 1.00 93.69 96 SER A CA 1
ATOM 780 C C . SER A 1 96 ? -11.202 -1.883 18.981 1.00 93.69 96 SER A C 1
ATOM 782 O O . SER A 1 96 ? -11.200 -2.356 20.115 1.00 93.69 96 SER A O 1
ATOM 784 N N . ARG A 1 97 ? -10.071 -1.559 18.342 1.00 89.50 97 ARG A N 1
ATOM 785 C CA . ARG A 1 97 ? -8.719 -1.737 18.899 1.00 89.50 97 ARG A CA 1
ATOM 786 C C . ARG A 1 97 ? -8.071 -0.448 19.381 1.00 89.50 97 ARG A C 1
ATOM 788 O O . ARG A 1 97 ? -6.996 -0.485 19.976 1.00 89.50 97 ARG A O 1
ATOM 795 N N . SER A 1 98 ? -8.702 0.689 19.122 1.00 91.44 98 SER A N 1
ATOM 796 C CA . SER A 1 98 ? -8.183 1.988 19.524 1.00 91.44 98 SER A CA 1
ATOM 797 C C . SER A 1 98 ? -8.721 2.373 20.902 1.00 91.44 98 SER A C 1
ATOM 799 O O . SER A 1 98 ? -9.898 2.163 21.176 1.00 91.44 98 SER A O 1
ATOM 801 N N . PRO A 1 99 ? -7.918 3.033 21.753 1.00 89.06 99 PRO A N 1
ATOM 802 C CA . PRO A 1 99 ? -8.378 3.522 23.058 1.00 89.06 99 PRO A CA 1
ATOM 803 C C . PRO A 1 99 ? -9.428 4.645 22.953 1.00 89.06 99 PRO A C 1
ATOM 805 O O . PRO A 1 99 ? -9.989 5.070 23.956 1.00 89.06 99 PRO A O 1
ATOM 808 N N . GLY A 1 100 ? -9.683 5.154 21.745 1.00 91.38 100 GLY A N 1
ATOM 809 C CA . GLY A 1 100 ? -10.735 6.118 21.455 1.00 91.38 100 GLY A CA 1
ATOM 810 C C . GLY A 1 100 ? -10.718 6.553 19.992 1.00 91.38 100 GLY A C 1
ATOM 811 O O . GLY A 1 100 ? -9.741 6.333 19.268 1.00 91.38 100 GLY A O 1
ATOM 812 N N . GLU A 1 101 ? -11.781 7.228 19.565 1.00 93.56 101 GLU A N 1
ATOM 813 C CA . GLU A 1 101 ? -11.988 7.644 18.172 1.00 93.56 101 GLU A CA 1
ATOM 814 C C . GLU A 1 101 ? -10.847 8.523 17.637 1.00 93.56 101 GLU A C 1
ATOM 816 O O . GLU A 1 101 ? -10.338 8.304 16.541 1.00 93.56 101 GLU A O 1
ATOM 821 N N . LYS A 1 102 ? -10.333 9.453 18.452 1.00 94.50 102 LYS A N 1
ATOM 822 C CA . LYS A 1 102 ? -9.189 10.305 18.080 1.00 94.50 102 LYS A CA 1
ATOM 823 C C . LYS A 1 102 ? -7.942 9.496 17.701 1.00 94.50 102 LYS A C 1
ATOM 825 O O . LYS A 1 102 ? -7.182 9.908 16.824 1.00 94.50 102 LYS A O 1
ATOM 830 N N . HIS A 1 103 ? -7.704 8.367 18.368 1.00 88.38 103 HIS A N 1
ATOM 831 C CA . HIS A 1 103 ? -6.582 7.482 18.053 1.00 88.38 103 HIS A CA 1
ATOM 832 C C . HIS A 1 103 ? -6.850 6.678 16.781 1.00 88.38 103 HIS A C 1
ATOM 834 O O . HIS A 1 103 ? -5.950 6.577 15.947 1.00 88.38 103 HIS A O 1
ATOM 840 N N . ALA A 1 104 ? -8.088 6.212 16.593 1.00 90.31 104 ALA A N 1
ATOM 841 C CA . ALA A 1 104 ? -8.519 5.532 15.375 1.00 90.31 104 ALA A CA 1
ATOM 842 C C . ALA A 1 104 ? -8.346 6.423 14.135 1.00 90.31 104 ALA A C 1
ATOM 844 O O . ALA A 1 104 ? -7.728 6.007 13.158 1.00 90.31 104 ALA A O 1
ATOM 845 N N . VAL A 1 105 ? -8.784 7.686 14.202 1.00 92.50 105 VAL A N 1
ATOM 846 C CA . VAL A 1 105 ? -8.618 8.666 13.114 1.00 92.50 105 VAL A CA 1
ATOM 847 C C . VAL A 1 105 ? -7.141 8.932 12.822 1.00 92.50 105 VAL A C 1
ATOM 849 O O . VAL A 1 105 ? -6.724 8.930 11.666 1.00 92.50 105 VAL A O 1
ATOM 852 N N . LYS A 1 106 ? -6.307 9.120 13.855 1.00 89.69 106 LYS A N 1
ATOM 853 C CA . LYS A 1 106 ? -4.856 9.303 13.668 1.00 89.69 106 LYS A CA 1
ATOM 854 C C . LYS A 1 106 ? -4.210 8.098 12.989 1.00 89.69 106 LYS A C 1
ATOM 856 O O . LYS A 1 106 ? -3.339 8.280 12.140 1.00 89.69 106 LYS A O 1
ATOM 861 N N . PHE A 1 107 ? -4.604 6.891 13.382 1.00 88.62 107 PHE A N 1
ATOM 862 C CA . PHE A 1 107 ? -4.116 5.663 12.771 1.00 88.62 107 PHE A CA 1
ATOM 863 C C . PHE A 1 107 ? -4.555 5.567 11.307 1.00 88.62 107 PHE A C 1
ATOM 865 O O . PHE A 1 107 ? -3.713 5.351 10.439 1.00 88.62 107 PHE A O 1
ATOM 872 N N . LEU A 1 108 ? -5.835 5.818 11.021 1.00 89.06 108 LEU A N 1
ATOM 873 C CA . LEU A 1 108 ? -6.378 5.791 9.665 1.00 89.06 108 LEU A CA 1
ATOM 874 C C . LEU A 1 108 ? -5.693 6.821 8.754 1.00 89.06 108 LEU A C 1
ATOM 876 O O . LEU A 1 108 ? -5.301 6.483 7.644 1.00 89.06 108 LEU A O 1
ATOM 880 N N . ASN A 1 109 ? -5.457 8.044 9.236 1.00 89.44 109 ASN A N 1
ATOM 881 C CA . ASN A 1 109 ? -4.734 9.070 8.477 1.00 89.44 109 ASN A CA 1
ATOM 882 C C . ASN A 1 109 ? -3.305 8.633 8.141 1.00 89.44 109 ASN A C 1
ATOM 884 O O . ASN A 1 109 ? -2.858 8.793 7.006 1.00 89.44 109 ASN A O 1
ATOM 888 N N . LYS A 1 110 ? -2.583 8.049 9.107 1.00 87.69 110 LYS A N 1
ATOM 889 C CA . LYS A 1 110 ? -1.246 7.492 8.852 1.00 87.69 110 LYS A CA 1
ATOM 890 C C . LYS A 1 110 ? -1.295 6.370 7.818 1.00 87.69 110 LYS A C 1
ATOM 892 O O . LYS A 1 110 ? -0.445 6.331 6.932 1.00 87.69 110 LYS A O 1
ATOM 897 N N . LEU A 1 111 ? -2.296 5.498 7.915 1.00 86.19 111 LEU A N 1
ATOM 898 C CA . LEU A 1 111 ? -2.487 4.403 6.977 1.00 86.19 111 LEU A CA 1
ATOM 899 C C . LEU A 1 111 ? -2.757 4.918 5.556 1.00 86.19 111 LEU A C 1
ATOM 901 O O . LEU A 1 111 ? -2.109 4.466 4.619 1.00 86.19 111 LEU A O 1
ATOM 905 N N . MET A 1 112 ? -3.639 5.905 5.390 1.00 86.81 112 MET A N 1
ATOM 906 C CA . MET A 1 112 ? -3.924 6.508 4.082 1.00 86.81 112 MET A CA 1
ATOM 907 C C . MET A 1 112 ? -2.686 7.172 3.473 1.00 86.81 112 MET A C 1
ATOM 909 O O . MET A 1 112 ? -2.381 6.947 2.304 1.00 86.81 112 MET A O 1
ATOM 913 N N . MET A 1 113 ? -1.918 7.922 4.270 1.00 86.44 113 MET A N 1
ATOM 914 C CA . MET A 1 113 ? -0.649 8.507 3.818 1.00 86.44 113 MET A CA 1
ATOM 915 C C . MET A 1 113 ? 0.347 7.439 3.354 1.00 86.44 113 MET A C 1
ATOM 917 O O . MET A 1 113 ? 1.048 7.638 2.362 1.00 86.44 113 MET A O 1
ATOM 921 N N . PHE A 1 114 ? 0.401 6.295 4.041 1.00 83.56 114 PHE A N 1
ATOM 922 C CA . PHE A 1 114 ? 1.223 5.166 3.618 1.00 83.56 114 PHE A CA 1
ATOM 923 C C . PHE A 1 114 ? 0.742 4.559 2.294 1.00 83.56 114 PHE A C 1
ATOM 925 O O . PHE A 1 114 ? 1.564 4.329 1.408 1.00 83.56 114 PHE A O 1
ATOM 932 N N . LEU A 1 115 ? -0.564 4.326 2.135 1.00 83.06 115 LEU A N 1
ATOM 933 C CA . LEU A 1 115 ? -1.119 3.767 0.898 1.00 83.06 115 LEU A CA 1
ATOM 934 C C . LEU A 1 115 ? -0.823 4.672 -0.303 1.00 83.06 115 LEU A C 1
ATOM 936 O O . LEU A 1 115 ? -0.353 4.184 -1.328 1.00 83.06 115 LEU A O 1
ATOM 940 N N . LEU A 1 116 ? -0.994 5.988 -0.146 1.00 84.81 116 LEU A N 1
ATOM 941 C CA . LEU A 1 116 ? -0.648 6.975 -1.173 1.00 84.81 116 LEU A CA 1
ATOM 942 C C . LEU A 1 116 ? 0.850 6.970 -1.497 1.00 84.81 116 LEU A C 1
ATOM 944 O O . LEU A 1 116 ? 1.235 6.994 -2.665 1.00 84.81 116 LEU A O 1
ATOM 948 N N . TYR A 1 117 ? 1.708 6.894 -0.476 1.00 84.00 117 TYR A N 1
ATOM 949 C CA . TYR A 1 117 ? 3.154 6.790 -0.673 1.00 84.0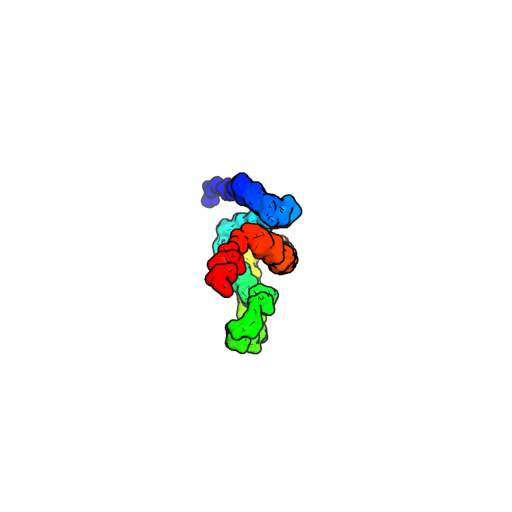0 117 TYR A CA 1
ATOM 950 C C . TYR A 1 117 ? 3.540 5.519 -1.445 1.00 84.00 117 TYR A C 1
ATOM 952 O O . TYR A 1 117 ? 4.353 5.578 -2.368 1.00 84.00 117 TYR A O 1
ATOM 960 N N . ALA A 1 118 ? 2.940 4.377 -1.099 1.00 81.88 118 ALA A N 1
ATOM 961 C CA . ALA A 1 118 ? 3.186 3.106 -1.769 1.00 81.88 118 ALA A CA 1
ATOM 962 C C . ALA A 1 118 ? 2.712 3.124 -3.231 1.00 81.88 118 ALA A C 1
ATOM 964 O O . ALA A 1 118 ? 3.443 2.657 -4.102 1.00 81.88 118 ALA A O 1
ATOM 965 N N . GLN A 1 119 ? 1.538 3.701 -3.506 1.00 81.38 119 GLN A N 1
ATOM 966 C CA . GLN A 1 119 ? 1.026 3.881 -4.868 1.00 81.38 119 GLN A CA 1
ATOM 967 C C . GLN A 1 119 ? 1.928 4.794 -5.702 1.00 81.38 119 GLN A C 1
ATOM 969 O O . GLN A 1 119 ? 2.275 4.457 -6.829 1.00 81.38 119 GLN A O 1
ATOM 974 N N . ASN A 1 120 ? 2.368 5.924 -5.143 1.00 84.38 120 ASN A N 1
ATOM 975 C CA . ASN A 1 120 ? 3.285 6.823 -5.838 1.00 84.38 120 ASN A CA 1
ATOM 976 C C . ASN A 1 120 ? 4.625 6.141 -6.164 1.00 84.38 120 ASN A C 1
ATOM 978 O O . ASN A 1 120 ? 5.157 6.321 -7.256 1.00 84.38 120 ASN A O 1
ATOM 982 N N . LEU A 1 121 ? 5.158 5.337 -5.237 1.00 82.88 121 LEU A N 1
ATOM 983 C CA . LEU A 1 121 ? 6.380 4.573 -5.482 1.00 82.88 121 LEU A CA 1
ATOM 984 C C . LEU A 1 121 ? 6.185 3.511 -6.570 1.00 82.88 121 LEU A C 1
ATOM 986 O O . LEU A 1 121 ? 7.071 3.342 -7.400 1.00 82.88 121 LEU A O 1
ATOM 990 N N . HIS A 1 122 ? 5.038 2.830 -6.590 1.00 83.06 122 HIS A N 1
ATOM 991 C CA . HIS A 1 122 ? 4.704 1.874 -7.645 1.00 83.06 122 HIS A CA 1
ATOM 992 C C . HIS A 1 122 ? 4.681 2.538 -9.026 1.00 83.06 122 HIS A C 1
ATOM 994 O O . HIS A 1 122 ? 5.357 2.050 -9.923 1.00 83.06 122 HIS A O 1
ATOM 1000 N N . LEU A 1 123 ? 4.023 3.695 -9.170 1.00 82.19 123 LEU A N 1
ATOM 1001 C CA . LEU A 1 123 ? 4.022 4.455 -10.428 1.00 82.19 123 LEU A CA 1
ATOM 1002 C C . LEU A 1 123 ? 5.436 4.857 -10.869 1.00 82.19 123 LEU A C 1
ATOM 1004 O O . LEU A 1 123 ? 5.763 4.803 -12.051 1.00 82.19 123 LEU A O 1
ATOM 1008 N N . HIS A 1 124 ? 6.285 5.251 -9.918 1.00 81.50 124 HIS A N 1
ATOM 1009 C CA . HIS A 1 124 ? 7.666 5.631 -10.209 1.00 81.50 124 HIS A CA 1
ATOM 1010 C C . HIS A 1 124 ? 8.512 4.429 -10.661 1.00 81.50 124 HIS A C 1
ATOM 1012 O O . HIS A 1 124 ? 9.3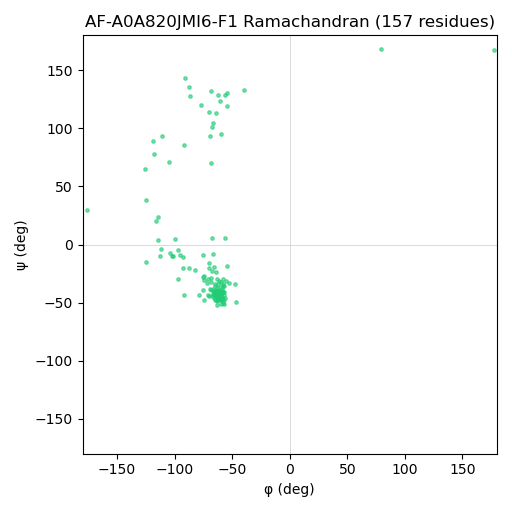20 4.557 -11.578 1.00 81.50 124 HIS A O 1
ATOM 1018 N N . LEU A 1 125 ? 8.310 3.259 -10.045 1.00 82.44 125 LEU A N 1
ATOM 1019 C CA . LEU A 1 125 ? 8.941 2.006 -10.467 1.00 82.44 125 LEU A CA 1
ATOM 1020 C C . LEU A 1 125 ? 8.461 1.569 -11.849 1.00 82.44 125 LEU A C 1
ATOM 1022 O O . LEU A 1 125 ? 9.285 1.201 -12.678 1.00 82.44 125 LEU A O 1
ATOM 1026 N N . ASP A 1 126 ? 7.159 1.644 -12.113 1.00 81.56 126 ASP A N 1
ATOM 1027 C CA . ASP A 1 126 ? 6.599 1.284 -13.413 1.00 81.56 126 ASP A CA 1
ATOM 1028 C C . ASP A 1 126 ? 7.165 2.181 -14.511 1.00 81.56 126 ASP A C 1
ATOM 1030 O O . ASP A 1 126 ? 7.581 1.678 -15.554 1.00 81.56 126 ASP A O 1
ATOM 1034 N N . TYR A 1 127 ? 7.246 3.493 -14.268 1.00 81.69 127 TYR A N 1
ATOM 1035 C CA . TYR A 1 127 ? 7.883 4.432 -15.189 1.00 81.69 127 TYR A CA 1
ATOM 1036 C C . TYR A 1 127 ? 9.358 4.089 -15.422 1.00 81.69 127 TYR A C 1
ATOM 1038 O O . TYR A 1 127 ? 9.804 4.021 -16.566 1.00 81.69 127 TYR A O 1
ATOM 1046 N N . TYR A 1 128 ? 10.104 3.816 -14.348 1.00 81.50 128 TYR A N 1
ATOM 1047 C CA . TYR A 1 128 ? 11.508 3.423 -14.431 1.00 81.50 128 TYR A CA 1
ATOM 1048 C C . TYR A 1 128 ? 11.693 2.157 -15.283 1.00 81.50 128 TYR A C 1
ATOM 1050 O O . TYR A 1 128 ? 12.459 2.158 -16.244 1.00 81.50 128 TYR A O 1
ATOM 1058 N N . VAL A 1 129 ? 10.924 1.099 -15.018 1.00 80.81 129 VAL A N 1
ATOM 1059 C CA . VAL A 1 129 ? 10.968 -0.144 -15.804 1.00 80.81 129 VAL A CA 1
ATOM 1060 C C . VAL A 1 129 ? 10.590 0.103 -17.267 1.00 80.81 129 VAL A C 1
ATOM 1062 O O . VAL A 1 129 ? 11.225 -0.450 -18.164 1.00 80.81 129 VAL A O 1
ATOM 1065 N N . HIS A 1 130 ? 9.594 0.951 -17.536 1.00 79.50 130 HIS A N 1
ATOM 1066 C CA . HIS A 1 130 ? 9.234 1.318 -18.906 1.00 79.50 130 HIS A CA 1
ATOM 1067 C C . HIS A 1 130 ? 10.353 2.081 -19.621 1.00 79.50 130 HIS A C 1
ATOM 1069 O O . HIS A 1 130 ? 10.612 1.777 -20.782 1.00 79.50 130 HIS A O 1
ATOM 1075 N N . SER A 1 131 ? 11.070 2.984 -18.942 1.00 78.31 131 SER A N 1
ATOM 1076 C CA . SER A 1 131 ? 12.224 3.675 -19.540 1.00 78.31 131 SER A CA 1
ATOM 1077 C C . SER A 1 131 ? 13.374 2.730 -19.911 1.00 78.31 131 SER A C 1
ATOM 1079 O O . SER A 1 131 ? 14.049 2.958 -20.912 1.00 78.31 131 SER A O 1
ATOM 1081 N N . LEU A 1 132 ? 13.545 1.618 -19.185 1.00 76.81 132 LEU A N 1
ATOM 1082 C CA . LEU A 1 132 ? 14.557 0.601 -19.500 1.00 76.81 132 LEU A CA 1
ATOM 1083 C C . LEU A 1 132 ? 14.193 -0.267 -20.716 1.00 76.81 132 LEU A C 1
ATOM 1085 O O . LEU A 1 132 ? 15.089 -0.756 -21.404 1.00 76.81 132 LEU A O 1
ATOM 1089 N N . LYS A 1 133 ? 12.900 -0.456 -21.030 1.00 74.44 133 LYS A N 1
ATOM 1090 C CA . LYS A 1 133 ? 12.482 -1.200 -22.240 1.00 74.44 133 LYS A CA 1
ATOM 1091 C C . LYS A 1 133 ? 13.056 -0.566 -23.510 1.00 74.44 133 LYS A C 1
ATOM 1093 O O . LYS A 1 133 ? 13.424 -1.280 -24.443 1.00 74.44 133 LYS A O 1
ATOM 1098 N N . ASP A 1 134 ? 13.162 0.759 -23.531 1.00 70.69 134 ASP A N 1
ATOM 1099 C CA . ASP A 1 134 ? 13.751 1.487 -24.650 1.00 70.69 134 ASP A CA 1
ATOM 1100 C C . ASP A 1 134 ? 15.279 1.367 -24.679 1.00 70.69 134 ASP A C 1
ATOM 1102 O O . ASP A 1 134 ? 15.863 1.342 -25.760 1.00 70.69 134 ASP A O 1
ATOM 1106 N N . GLU A 1 135 ? 15.941 1.228 -23.526 1.00 71.62 135 GLU A N 1
ATOM 1107 C CA . GLU A 1 135 ? 17.383 0.958 -23.466 1.00 71.62 135 GLU A CA 1
ATOM 1108 C C . GLU A 1 135 ? 17.732 -0.424 -24.014 1.00 71.62 135 GLU A C 1
ATOM 1110 O O . GLU A 1 135 ? 18.656 -0.533 -24.813 1.00 71.62 135 GLU A O 1
ATOM 1115 N N . ILE A 1 136 ? 16.955 -1.461 -23.685 1.00 69.06 136 ILE A N 1
ATOM 1116 C CA . ILE A 1 136 ? 17.154 -2.811 -24.239 1.00 69.06 136 ILE A CA 1
ATOM 1117 C C . ILE A 1 136 ? 17.040 -2.783 -25.770 1.00 69.06 136 ILE A C 1
ATOM 1119 O O . ILE A 1 136 ? 17.916 -3.302 -26.461 1.00 69.06 136 ILE A O 1
ATOM 1123 N N . LYS A 1 137 ? 16.026 -2.093 -26.313 1.00 70.19 137 LYS A N 1
ATOM 1124 C CA . LYS A 1 137 ? 15.888 -1.885 -27.768 1.00 70.19 137 LYS A CA 1
ATOM 1125 C C . LYS A 1 137 ? 17.053 -1.093 -28.370 1.00 70.19 137 LYS A C 1
ATOM 1127 O O . LYS A 1 137 ? 17.446 -1.339 -29.504 1.00 70.19 137 LYS A O 1
ATOM 1132 N N . ARG A 1 138 ? 17.623 -0.134 -27.634 1.00 70.00 138 ARG A N 1
ATOM 1133 C CA . ARG A 1 138 ? 18.796 0.643 -28.080 1.00 70.00 138 ARG A CA 1
ATOM 1134 C C . ARG A 1 138 ? 20.102 -0.147 -28.000 1.00 70.00 138 ARG A C 1
ATOM 1136 O O . ARG A 1 138 ? 21.013 0.131 -28.774 1.00 70.00 138 ARG A O 1
ATOM 1143 N N . MET A 1 139 ? 20.201 -1.113 -27.090 1.00 73.56 139 MET A N 1
ATOM 1144 C CA . MET A 1 139 ? 21.362 -1.994 -26.953 1.00 73.56 139 MET A CA 1
ATOM 1145 C C . MET A 1 139 ? 21.329 -3.165 -27.936 1.00 73.56 139 MET A C 1
ATOM 1147 O O . MET A 1 139 ? 22.388 -3.690 -28.261 1.00 73.56 139 MET A O 1
ATOM 1151 N N . GLU A 1 140 ? 20.160 -3.531 -28.462 1.00 77.25 140 GLU A N 1
ATOM 1152 C CA . GLU A 1 140 ? 19.981 -4.581 -29.471 1.00 77.25 140 GLU A CA 1
ATOM 1153 C C . GLU A 1 140 ? 20.964 -4.509 -30.662 1.00 77.25 140 GLU A C 1
ATOM 1155 O O . GLU A 1 140 ? 21.623 -5.515 -30.926 1.00 77.25 140 GLU A O 1
ATOM 1160 N N . PRO A 1 141 ? 21.180 -3.366 -31.345 1.00 77.44 141 PRO A N 1
ATOM 1161 C CA . PRO A 1 141 ? 22.164 -3.286 -32.431 1.00 77.44 141 PRO A CA 1
ATOM 1162 C C . PRO A 1 141 ? 23.610 -3.506 -31.961 1.00 77.44 141 PRO A C 1
ATOM 1164 O O . PRO A 1 141 ? 24.416 -4.103 -32.674 1.00 77.44 141 PRO A O 1
ATOM 1167 N N . ILE A 1 142 ? 23.951 -3.065 -30.748 1.00 79.44 142 ILE A N 1
ATOM 1168 C CA . ILE A 1 142 ? 25.285 -3.267 -30.165 1.00 79.44 142 ILE A CA 1
ATOM 1169 C C . ILE A 1 142 ? 25.469 -4.746 -29.807 1.00 79.44 142 ILE A C 1
ATOM 1171 O O . ILE A 1 142 ? 26.498 -5.344 -30.111 1.00 79.44 142 ILE A O 1
ATOM 1175 N N . MET A 1 143 ? 24.447 -5.353 -29.216 1.00 77.50 143 MET A N 1
ATOM 1176 C CA . MET A 1 143 ? 24.391 -6.777 -28.923 1.00 77.50 143 MET A CA 1
ATOM 1177 C C . MET A 1 143 ? 24.577 -7.599 -30.202 1.00 77.50 143 MET A C 1
ATOM 1179 O O . MET A 1 143 ? 25.495 -8.411 -30.258 1.00 77.50 143 MET A O 1
ATOM 1183 N N . GLN A 1 144 ? 23.815 -7.316 -31.263 1.00 77.56 144 GLN A N 1
ATOM 1184 C CA . GLN A 1 144 ? 23.952 -7.964 -32.574 1.00 77.56 144 GLN A CA 1
ATOM 1185 C C . GLN A 1 144 ? 25.357 -7.803 -33.177 1.00 77.56 144 GLN A C 1
ATOM 1187 O O . GLN A 1 144 ? 25.853 -8.730 -33.810 1.00 77.56 144 GLN A O 1
ATOM 1192 N N . SER A 1 145 ? 26.032 -6.671 -32.946 1.00 77.94 145 SER A N 1
ATOM 1193 C CA . SER A 1 145 ? 27.410 -6.457 -33.417 1.00 77.94 145 SER A CA 1
ATOM 1194 C C . SER A 1 145 ? 28.468 -7.303 -32.691 1.00 77.94 145 SER A C 1
ATOM 1196 O O . SER A 1 145 ? 29.553 -7.505 -33.229 1.00 77.94 145 SER A O 1
ATOM 1198 N N . MET A 1 146 ? 28.155 -7.803 -31.491 1.00 77.62 146 MET A N 1
ATOM 1199 C CA . MET A 1 146 ? 29.020 -8.684 -30.697 1.00 77.62 146 MET A CA 1
ATOM 1200 C C . MET A 1 146 ? 28.750 -10.173 -30.937 1.00 77.62 146 MET A C 1
ATOM 1202 O O . MET A 1 146 ? 29.527 -11.010 -30.472 1.00 77.62 146 MET A O 1
ATOM 1206 N N . TRP A 1 147 ? 27.667 -10.528 -31.639 1.00 79.88 147 TRP A N 1
ATOM 1207 C CA . TRP A 1 147 ? 27.455 -11.915 -32.039 1.00 79.88 147 TRP A CA 1
ATOM 1208 C C . TRP A 1 147 ? 28.509 -12.299 -33.081 1.00 79.88 147 TRP A C 1
ATOM 1210 O O . TRP A 1 147 ? 28.703 -11.548 -34.042 1.00 79.88 147 TRP A O 1
ATOM 1220 N N . PRO A 1 148 ? 29.182 -13.456 -32.928 1.00 72.75 148 PRO A N 1
ATOM 1221 C CA . PRO A 1 148 ? 30.063 -13.965 -33.963 1.00 72.75 148 PRO A CA 1
ATOM 1222 C C . PRO A 1 148 ? 29.254 -14.053 -35.252 1.00 72.75 148 PRO A C 1
ATOM 1224 O O . PRO A 1 148 ? 28.236 -14.752 -35.301 1.00 72.75 148 PRO A O 1
ATOM 1227 N N . ARG A 1 149 ? 29.671 -13.314 -36.282 1.00 64.06 149 ARG A N 1
ATOM 1228 C CA . ARG A 1 149 ? 29.163 -13.569 -37.624 1.00 64.06 149 ARG A CA 1
ATOM 1229 C C . ARG A 1 149 ? 29.576 -14.997 -37.937 1.00 64.06 149 ARG A C 1
ATOM 1231 O O . ARG A 1 149 ? 30.736 -15.360 -37.776 1.00 64.06 149 ARG A O 1
ATOM 1238 N N . ILE A 1 150 ? 28.604 -15.836 -38.266 1.00 63.59 150 ILE A N 1
ATOM 1239 C CA . ILE A 1 150 ? 28.924 -17.131 -38.842 1.00 63.59 150 ILE A CA 1
ATOM 1240 C C . ILE A 1 150 ? 29.504 -16.779 -40.209 1.00 63.59 150 ILE A C 1
ATOM 1242 O O . ILE A 1 150 ? 28.752 -16.395 -41.103 1.00 63.59 150 ILE A O 1
ATOM 1246 N N . ASP A 1 151 ? 30.830 -16.811 -40.321 1.00 58.66 151 ASP A N 1
ATOM 1247 C CA . ASP A 1 151 ? 31.574 -16.605 -41.562 1.00 58.66 151 ASP A CA 1
ATOM 1248 C C . ASP A 1 151 ? 31.302 -17.790 -42.499 1.00 58.66 151 ASP A C 1
ATOM 1250 O O . ASP A 1 151 ? 32.137 -18.660 -42.713 1.00 58.66 151 ASP A O 1
ATOM 1254 N N . ASN A 1 152 ? 30.083 -17.867 -43.020 1.00 5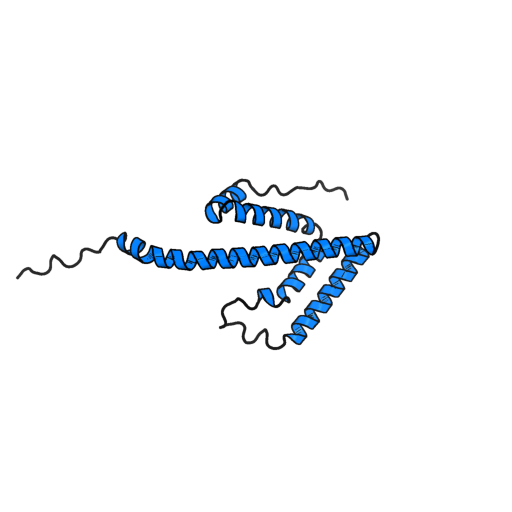6.81 152 ASN A N 1
ATOM 1255 C CA . ASN A 1 152 ? 29.683 -18.829 -44.031 1.00 56.81 152 ASN A CA 1
ATOM 1256 C C . ASN A 1 152 ? 29.276 -18.040 -45.269 1.00 56.81 152 ASN A C 1
ATOM 1258 O O . ASN A 1 152 ? 28.082 -17.860 -45.463 1.00 56.81 152 ASN A O 1
ATOM 1262 N N . GLU A 1 153 ? 30.242 -17.546 -46.056 1.00 55.09 153 GLU A N 1
ATOM 1263 C CA . GLU A 1 153 ? 30.054 -17.261 -47.497 1.00 55.09 153 GLU A CA 1
ATOM 1264 C C . GLU A 1 153 ? 31.324 -16.785 -48.250 1.00 55.09 153 GLU A C 1
ATOM 1266 O O . GLU A 1 153 ? 31.205 -16.085 -49.249 1.00 55.09 153 GLU A O 1
ATOM 1271 N N . GLU A 1 154 ? 32.548 -17.180 -47.861 1.00 52.44 154 GLU A N 1
ATOM 1272 C CA . GLU A 1 154 ? 33.748 -16.904 -48.696 1.00 52.44 154 GLU A CA 1
ATOM 1273 C C . GLU A 1 154 ? 34.459 -18.139 -49.286 1.00 52.44 154 GLU A C 1
ATOM 1275 O O . GLU A 1 154 ? 35.401 -17.974 -50.053 1.00 52.44 154 GLU A O 1
ATOM 1280 N N . ASP A 1 155 ? 33.940 -19.359 -49.095 1.00 51.12 155 ASP A N 1
ATOM 1281 C CA . ASP A 1 155 ? 34.545 -20.592 -49.649 1.00 51.12 155 ASP A CA 1
ATOM 1282 C C . ASP A 1 155 ? 33.690 -21.318 -50.716 1.00 51.12 155 ASP A C 1
ATOM 1284 O O . ASP A 1 155 ? 33.856 -22.514 -50.954 1.00 51.12 155 ASP A O 1
ATOM 1288 N N . MET A 1 156 ? 32.776 -20.627 -51.412 1.00 48.03 156 MET A N 1
ATOM 1289 C CA . MET A 1 156 ? 32.031 -21.216 -52.548 1.00 48.03 156 MET A CA 1
ATOM 1290 C C . MET A 1 156 ? 32.126 -20.426 -53.860 1.00 48.03 156 MET A C 1
ATOM 1292 O O . MET A 1 156 ? 31.179 -20.391 -54.634 1.00 48.03 156 MET A O 1
ATOM 1296 N N . ASN A 1 157 ? 33.300 -19.871 -54.167 1.00 42.47 157 ASN A N 1
ATOM 1297 C CA . ASN A 1 157 ? 33.681 -19.548 -55.548 1.00 42.47 157 ASN A CA 1
ATOM 1298 C C . ASN A 1 157 ? 35.033 -20.198 -55.893 1.00 42.47 157 ASN A C 1
ATOM 1300 O O . ASN A 1 157 ? 36.030 -19.529 -56.149 1.00 42.47 157 ASN A O 1
ATOM 1304 N N . ILE A 1 158 ? 35.050 -21.535 -55.908 1.00 48.84 158 ILE A N 1
ATOM 1305 C CA . ILE A 1 158 ? 35.981 -22.316 -56.730 1.00 48.84 158 ILE A CA 1
ATOM 1306 C C . ILE A 1 158 ? 35.142 -22.989 -57.815 1.00 48.84 158 ILE A C 1
ATOM 1308 O O . ILE A 1 158 ? 34.576 -24.054 -57.577 1.00 48.84 158 ILE A O 1
ATOM 1312 N N . THR A 1 159 ? 35.016 -22.356 -58.981 1.00 42.62 159 THR A N 1
ATOM 1313 C CA . THR A 1 159 ? 35.303 -22.929 -60.316 1.00 42.62 159 THR A CA 1
ATOM 1314 C C . THR A 1 159 ? 35.004 -21.927 -61.421 1.00 42.62 159 THR A C 1
ATOM 1316 O O . THR A 1 159 ? 33.927 -21.296 -61.388 1.00 42.62 159 THR A O 1
#

pLDDT: mean 74.55, std 15.37, range [35.41, 95.0]

Mean predicted aligned error: 13.51 Å

Foldseek 3Di:
DDDPPPPPPPPPVQLVVCCVPPNNVLSVLVVVLVSVVSVCVVPVVLVVLVVLLVVLPPPPPVPPDPPPCVPVCPCNVVSVVVSVVSVVVSLVVLCVPDPHPVRSVVVVVVVVVSVVSVSVSVVVVVVVVVVVVVVVVVCVVVVVVPPPDPPPDDPPPDD

Solvent-accessible surface area (backbone atoms only — not comparable to full-atom values): 9583 Å² total; per-residue (Å²): 135,92,72,82,83,78,72,82,70,75,56,71,67,56,59,55,52,36,28,74,74,61,34,63,73,54,32,52,53,52,52,53,51,50,64,53,51,59,72,42,63,84,40,62,64,61,46,52,45,50,50,52,38,48,65,48,31,70,79,75,67,69,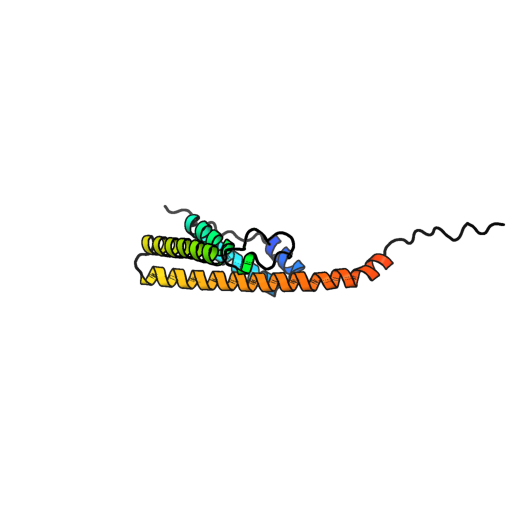80,56,72,87,81,78,55,86,77,83,61,82,57,58,66,59,36,51,52,53,28,50,54,42,52,50,50,50,50,55,51,44,44,76,73,30,100,40,65,73,52,24,52,55,50,50,52,53,50,51,55,47,53,53,52,52,52,55,50,49,55,52,50,53,52,51,56,56,59,46,56,57,48,55,65,65,42,44,67,58,53,60,70,69,48,80,73,78,90,78,82,85,85,82,84,85,130

Sequence (159 aa):
VNEPLIIPVPPINLVVSWTNILGIEMSERLLKRNKIIEQYIFDPVILKVILIILVLSSGNCRNIDYIDMNQICDDSLSIFRAQNIYVELLWKYILSRSPGEKHAVKFLNKLMMFLLYAQNLHLHLDYYVHSLKDEIKRMEPIMQSMWPRIDNEEDMNIT